Protein AF-A0A654C3A1-F1 (afdb_monomer_lite)

Secondary structure (DSSP, 8-state):
---HHHHHHHHHHHHHHHHHHHHH-TTS--HHHHHHHHHTT-S--HHHHHHHHTSTTHHHHHHHHHHHHHTT-TT-----HHHHHHHHHHH-

Sequence (92 aa):
MFSDAVLEPIRLHVDAKRCLCATAYHARLSADSVRSLQLQGGVFDADNARAFLAKPYAQDALALRRWDDDAKDASRVTPPLAHYLDIAANIA

Foldseek 3Di:
DADCLPVVLVVCLLVLLLLCCAPDDPPLDDPVSQVVQVVSVHHDHPVSSVVLVPDPCSVVNNVVNVCVSVPPDPPDDDDDPVVVVVVVVVRD

Radius of gyration: 14.86 Å; chains: 1; bounding box: 38×29×32 Å

Structure (mmCIF, N/CA/C/O backbone):
data_AF-A0A654C3A1-F1
#
_entry.id   AF-A0A654C3A1-F1
#
loop_
_atom_site.group_PDB
_atom_site.id
_atom_site.type_symbol
_atom_site.label_atom_id
_atom_site.label_alt_id
_atom_site.label_comp_id
_atom_site.label_asym_id
_atom_site.label_entity_id
_atom_site.label_seq_id
_atom_site.pdbx_PDB_ins_code
_atom_site.Cartn_x
_atom_site.Cartn_y
_atom_site.Cartn_z
_atom_site.occupancy
_atom_site.B_iso_or_equiv
_atom_site.auth_seq_id
_atom_site.auth_comp_id
_atom_site.auth_asym_id
_atom_site.auth_atom_id
_atom_site.pdbx_PDB_model_num
ATOM 1 N N . MET A 1 1 ? -19.294 2.296 -0.360 1.00 81.44 1 MET A N 1
ATOM 2 C CA . MET A 1 1 ? -18.137 3.212 -0.247 1.00 81.44 1 MET A CA 1
ATOM 3 C C . MET A 1 1 ? -17.182 2.530 0.705 1.00 81.44 1 MET A C 1
ATOM 5 O O . MET A 1 1 ? -17.594 2.279 1.827 1.00 81.44 1 MET A O 1
ATOM 9 N N . PHE A 1 2 ? -15.963 2.213 0.266 1.00 94.94 2 PHE A N 1
ATOM 10 C CA . PHE A 1 2 ? -15.047 1.386 1.055 1.00 94.94 2 PHE A CA 1
ATOM 11 C C . PHE A 1 2 ? -14.703 1.998 2.416 1.00 94.94 2 PHE A C 1
ATOM 13 O O . PHE A 1 2 ? -14.645 3.219 2.564 1.00 94.94 2 PHE A O 1
ATOM 20 N N . SER A 1 3 ? -14.442 1.127 3.389 1.00 96.44 3 SER A N 1
ATOM 21 C CA . SER A 1 3 ? -13.989 1.519 4.721 1.00 96.44 3 SER A CA 1
ATOM 22 C C . SER A 1 3 ? -12.522 1.955 4.729 1.00 96.44 3 SER A C 1
ATOM 24 O O . SER A 1 3 ? -11.747 1.655 3.814 1.00 96.44 3 SER A O 1
ATOM 26 N N . ASP A 1 4 ? -12.112 2.600 5.820 1.00 96.62 4 ASP A N 1
ATOM 27 C CA . ASP A 1 4 ? -10.722 3.009 6.043 1.00 96.62 4 ASP A CA 1
ATOM 28 C C . ASP A 1 4 ? -9.746 1.828 5.997 1.00 96.62 4 ASP A C 1
ATOM 30 O O . ASP A 1 4 ? -8.612 1.999 5.566 1.00 96.62 4 ASP A O 1
ATOM 34 N N . ALA A 1 5 ? -10.189 0.613 6.335 1.00 95.81 5 ALA A N 1
ATOM 35 C CA . ALA A 1 5 ? -9.363 -0.589 6.224 1.00 95.81 5 ALA A CA 1
ATOM 36 C C . ALA A 1 5 ? -8.897 -0.872 4.780 1.00 95.81 5 ALA A C 1
ATOM 38 O O . ALA A 1 5 ? -7.878 -1.527 4.583 1.00 95.81 5 ALA A O 1
ATOM 39 N N . VAL A 1 6 ? -9.611 -0.359 3.771 1.00 96.31 6 VAL A N 1
ATOM 40 C CA . VAL A 1 6 ? -9.201 -0.405 2.359 1.00 96.31 6 VAL A CA 1
ATOM 41 C C . VAL A 1 6 ? -8.518 0.900 1.949 1.00 96.31 6 VAL A C 1
ATOM 43 O O . VAL A 1 6 ? -7.477 0.877 1.293 1.00 96.31 6 VAL A O 1
ATOM 46 N N . LEU A 1 7 ? -9.090 2.047 2.323 1.00 97.06 7 LEU A N 1
ATOM 47 C CA . LEU A 1 7 ? -8.641 3.353 1.836 1.00 97.06 7 LEU A CA 1
ATOM 48 C C . LEU A 1 7 ? -7.315 3.813 2.462 1.00 97.06 7 LEU A C 1
ATOM 50 O O . LEU A 1 7 ? -6.473 4.383 1.765 1.00 97.06 7 LEU A O 1
ATOM 54 N N . GLU A 1 8 ? -7.088 3.554 3.751 1.00 97.81 8 GLU A N 1
ATOM 55 C CA . GLU A 1 8 ? -5.889 4.012 4.460 1.00 97.81 8 GLU A CA 1
ATOM 56 C C . GLU A 1 8 ? -4.605 3.310 3.996 1.00 97.81 8 GLU A C 1
ATOM 58 O O . GLU A 1 8 ? -3.632 4.018 3.719 1.00 97.81 8 GL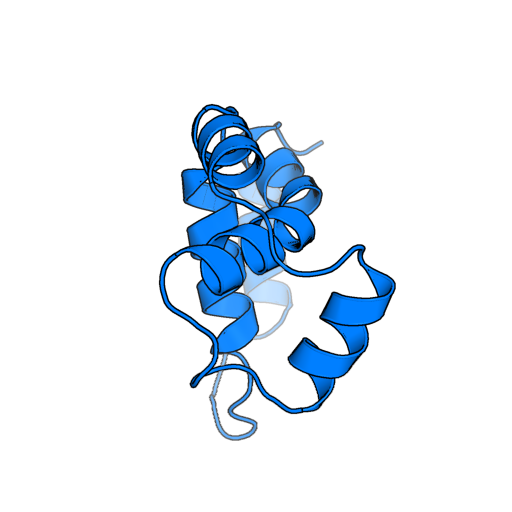U A O 1
ATOM 63 N N . PRO A 1 9 ? -4.557 1.975 3.802 1.00 98.00 9 PRO A N 1
ATOM 64 C CA . PRO A 1 9 ? -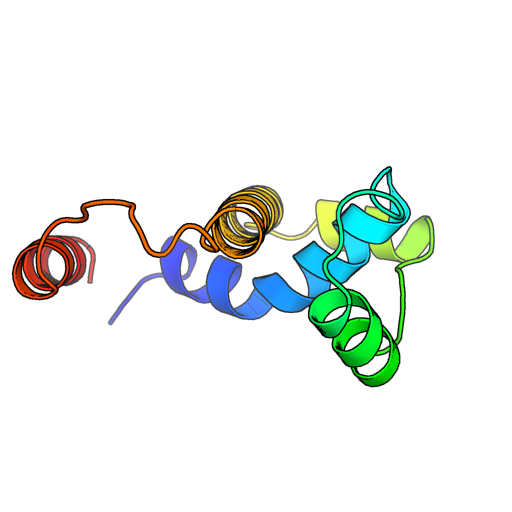3.385 1.325 3.213 1.00 98.00 9 PRO A CA 1
ATOM 65 C C . PRO A 1 9 ? -3.024 1.881 1.833 1.00 98.00 9 PRO A C 1
ATOM 67 O O . PRO A 1 9 ? -1.846 2.108 1.549 1.00 98.00 9 PRO A O 1
ATOM 70 N N . ILE A 1 10 ? -4.031 2.168 0.997 1.00 96.94 10 ILE A N 1
ATOM 71 C CA . ILE A 1 10 ? -3.839 2.797 -0.315 1.00 96.94 10 ILE A CA 1
ATOM 72 C C . ILE A 1 10 ? -3.257 4.200 -0.139 1.00 96.94 10 ILE A C 1
ATOM 74 O O . ILE A 1 10 ? -2.287 4.548 -0.803 1.00 96.94 10 ILE A O 1
ATOM 78 N N . ARG A 1 11 ? -3.785 5.014 0.777 1.00 97.19 11 ARG A N 1
ATOM 79 C CA . ARG A 1 11 ? -3.261 6.362 1.040 1.00 97.19 11 ARG A CA 1
ATOM 80 C C . ARG A 1 11 ? -1.814 6.334 1.549 1.00 97.19 11 ARG A C 1
ATOM 82 O O . ARG A 1 11 ? -1.021 7.207 1.202 1.00 97.19 11 ARG A O 1
ATOM 89 N N . LEU A 1 12 ? -1.467 5.337 2.361 1.00 97.19 12 LEU A N 1
ATOM 90 C CA . LEU A 1 12 ? -0.180 5.220 3.052 1.00 97.19 12 LEU A CA 1
ATOM 91 C C . LEU A 1 12 ? 0.914 4.495 2.248 1.00 97.19 12 LEU A C 1
ATOM 93 O O . LEU A 1 12 ? 2.071 4.519 2.667 1.00 97.19 12 LEU A O 1
ATOM 97 N N . HIS A 1 13 ? 0.607 3.869 1.106 1.00 95.00 13 HIS A N 1
ATOM 98 C CA . HIS A 1 13 ? 1.556 2.988 0.402 1.00 95.00 13 HIS A CA 1
ATOM 99 C C . HIS A 1 13 ? 2.869 3.676 -0.043 1.00 95.00 13 HIS A C 1
ATOM 101 O O . HIS A 1 13 ? 3.913 3.023 -0.141 1.00 95.00 13 HIS A O 1
ATOM 107 N N . VAL A 1 14 ? 2.854 4.994 -0.288 1.00 92.06 14 VAL A N 1
ATOM 108 C CA . VAL A 1 14 ? 4.069 5.766 -0.609 1.00 92.06 14 VAL A CA 1
ATOM 109 C C . VAL A 1 14 ? 4.961 5.922 0.622 1.00 92.06 14 VAL A C 1
ATOM 111 O O . VAL A 1 14 ? 6.160 5.659 0.547 1.00 92.06 14 VAL A O 1
ATOM 114 N N . ASP A 1 15 ? 4.392 6.284 1.770 1.00 94.69 15 ASP A N 1
ATOM 115 C CA . ASP A 1 15 ? 5.146 6.372 3.024 1.00 94.69 15 ASP A CA 1
ATOM 116 C C . ASP A 1 15 ? 5.615 4.987 3.490 1.00 94.69 15 ASP A C 1
ATOM 118 O O . ASP A 1 15 ? 6.731 4.852 3.988 1.00 94.69 15 ASP A O 1
ATOM 122 N N . ALA A 1 16 ? 4.839 3.932 3.218 1.00 94.12 16 ALA A N 1
ATOM 123 C CA . ALA A 1 16 ? 5.264 2.551 3.432 1.00 94.12 16 ALA A CA 1
ATOM 124 C C . ALA A 1 16 ? 6.534 2.215 2.631 1.00 94.12 16 ALA A C 1
ATOM 126 O O . ALA A 1 16 ? 7.456 1.606 3.177 1.00 94.12 16 ALA A O 1
ATOM 127 N N . LYS A 1 17 ? 6.638 2.669 1.369 1.00 90.75 17 LYS A N 1
ATOM 128 C CA . LYS A 1 17 ? 7.876 2.544 0.577 1.00 90.75 17 LYS A CA 1
ATOM 129 C C . LYS A 1 17 ? 9.044 3.221 1.287 1.00 90.75 17 LYS A C 1
ATOM 131 O O . LYS A 1 17 ? 10.089 2.602 1.476 1.00 90.75 17 LYS A O 1
ATOM 136 N N . ARG A 1 18 ? 8.866 4.480 1.694 1.00 90.38 18 ARG A N 1
ATOM 137 C CA . ARG A 1 18 ? 9.910 5.287 2.351 1.00 90.38 18 ARG A CA 1
ATOM 138 C C . ARG A 1 18 ? 10.363 4.662 3.672 1.00 90.38 18 ARG A C 1
ATOM 140 O O . ARG A 1 18 ? 11.562 4.633 3.944 1.00 90.38 18 ARG A O 1
ATOM 147 N N . CYS A 1 19 ? 9.427 4.102 4.439 1.00 90.69 19 CYS A N 1
ATOM 148 C CA . CYS A 1 19 ? 9.687 3.384 5.683 1.00 90.69 19 CYS A CA 1
ATOM 149 C C . CYS A 1 19 ? 10.439 2.062 5.461 1.00 90.69 19 CYS A C 1
ATOM 151 O O . CYS A 1 19 ? 11.390 1.779 6.186 1.00 90.69 19 CYS A O 1
ATOM 153 N N . LEU A 1 20 ? 10.052 1.248 4.470 1.00 88.00 20 LEU A N 1
ATOM 154 C CA . LEU A 1 20 ? 10.746 -0.014 4.164 1.00 88.00 20 LEU A CA 1
ATOM 155 C C . LEU A 1 20 ? 12.191 0.230 3.717 1.00 88.00 20 LEU A C 1
ATOM 157 O O . LEU A 1 20 ? 13.099 -0.477 4.150 1.00 88.00 20 LEU A O 1
ATOM 161 N N . CYS A 1 21 ? 12.420 1.269 2.909 1.00 83.00 21 CYS A N 1
ATOM 162 C CA . CYS A 1 21 ? 13.767 1.648 2.480 1.00 83.00 21 CYS A CA 1
ATOM 163 C C . CYS A 1 21 ? 14.672 2.032 3.663 1.00 83.00 21 CYS A C 1
ATOM 165 O O . CYS A 1 21 ? 15.876 1.788 3.597 1.00 83.00 21 CYS A O 1
ATOM 167 N N . ALA A 1 22 ? 14.094 2.593 4.732 1.00 77.19 22 ALA A N 1
ATOM 168 C CA . ALA A 1 22 ? 14.811 3.046 5.923 1.00 77.19 22 ALA A CA 1
ATOM 169 C C . ALA A 1 22 ? 15.277 1.901 6.826 1.00 77.19 22 ALA A C 1
ATOM 171 O O . ALA A 1 22 ? 16.339 1.991 7.434 1.00 77.19 22 ALA A O 1
ATOM 172 N N . THR A 1 23 ? 14.480 0.834 6.940 1.00 68.25 23 THR A N 1
ATOM 173 C CA . THR A 1 23 ? 14.705 -0.218 7.941 1.00 68.25 23 THR A CA 1
ATOM 174 C C . THR A 1 23 ? 15.542 -1.384 7.434 1.00 68.25 23 THR A C 1
ATOM 176 O O . THR A 1 23 ? 16.304 -1.931 8.222 1.00 68.25 23 THR A O 1
ATOM 179 N N . ALA A 1 24 ? 15.444 -1.756 6.154 1.00 62.88 24 ALA A N 1
ATOM 180 C CA . ALA A 1 24 ? 16.352 -2.704 5.497 1.00 62.88 24 ALA A CA 1
ATOM 181 C C . ALA A 1 24 ? 15.946 -2.912 4.032 1.00 62.88 24 ALA A C 1
ATOM 183 O O . ALA A 1 24 ? 15.398 -3.961 3.726 1.00 62.88 24 ALA A O 1
ATOM 184 N N . TYR A 1 25 ? 16.158 -1.969 3.101 1.00 55.16 25 TYR A N 1
ATOM 185 C CA . TYR A 1 25 ? 15.762 -2.249 1.705 1.00 55.16 25 TYR A CA 1
ATOM 186 C C . TYR A 1 25 ? 16.460 -1.430 0.612 1.00 55.16 25 TYR A C 1
ATOM 188 O O . TYR A 1 25 ? 15.876 -1.189 -0.439 1.00 55.16 25 TYR A O 1
ATOM 196 N N . HIS A 1 26 ? 17.726 -1.043 0.782 1.00 50.88 26 HIS A N 1
ATOM 197 C CA . HIS A 1 26 ? 18.446 -0.416 -0.338 1.00 50.88 26 HIS A CA 1
ATOM 198 C C . HIS A 1 26 ? 18.730 -1.399 -1.497 1.00 50.88 26 HIS A C 1
ATOM 200 O O . HIS A 1 26 ? 18.865 -0.969 -2.638 1.00 50.88 26 HIS A O 1
ATOM 206 N N . ALA A 1 27 ? 18.771 -2.714 -1.233 1.00 51.41 27 ALA A N 1
ATOM 207 C CA . ALA A 1 27 ? 19.204 -3.735 -2.198 1.00 51.41 27 ALA A CA 1
ATOM 208 C C . ALA A 1 27 ? 18.083 -4.405 -3.029 1.00 51.41 27 ALA A C 1
ATOM 210 O O . ALA A 1 27 ? 18.392 -5.178 -3.930 1.00 51.41 27 ALA A O 1
ATOM 211 N N . ARG A 1 28 ? 16.793 -4.145 -2.753 1.00 56.44 28 ARG A N 1
ATOM 212 C CA . ARG A 1 28 ? 15.649 -4.781 -3.456 1.00 56.44 28 ARG A CA 1
ATOM 213 C C . ARG A 1 28 ? 14.805 -3.817 -4.299 1.00 56.44 28 ARG A C 1
ATOM 215 O O . ARG A 1 28 ? 13.804 -4.230 -4.883 1.00 56.44 28 ARG A O 1
ATOM 222 N N . LEU A 1 29 ? 15.184 -2.543 -4.379 1.00 60.72 29 LEU A N 1
ATOM 223 C CA . LEU A 1 29 ? 14.475 -1.569 -5.208 1.00 60.72 29 LEU A CA 1
ATOM 224 C C . LEU A 1 29 ? 14.884 -1.721 -6.676 1.00 60.72 29 LEU A C 1
ATOM 226 O O . LEU A 1 29 ? 16.069 -1.756 -6.998 1.00 60.72 29 LEU A O 1
ATOM 230 N N . SER A 1 30 ? 13.901 -1.750 -7.578 1.00 63.44 30 SER A N 1
ATOM 231 C CA . SER A 1 30 ? 14.159 -1.527 -9.003 1.00 63.44 30 SER A CA 1
ATOM 232 C C . SER A 1 30 ? 14.603 -0.078 -9.237 1.00 63.44 30 SER A C 1
ATOM 234 O O . SER A 1 30 ? 14.305 0.810 -8.432 1.00 63.44 30 SER A O 1
ATOM 236 N N . ALA A 1 31 ? 15.277 0.185 -10.360 1.00 63.88 31 ALA A N 1
ATOM 237 C CA . ALA A 1 31 ? 15.758 1.526 -10.711 1.00 63.88 31 ALA A CA 1
ATOM 238 C C . ALA A 1 31 ? 14.639 2.594 -10.677 1.00 63.88 31 ALA A C 1
ATOM 240 O O . ALA A 1 31 ? 14.838 3.693 -10.153 1.00 63.88 31 ALA A O 1
ATOM 241 N N . ASP A 1 32 ? 13.430 2.243 -11.123 1.00 63.97 32 ASP A N 1
ATOM 242 C CA . ASP A 1 32 ? 12.261 3.136 -11.098 1.00 63.97 32 ASP A CA 1
ATOM 243 C C . ASP A 1 32 ? 11.784 3.472 -9.677 1.00 63.97 32 ASP A C 1
ATOM 245 O O . ASP A 1 32 ? 11.371 4.603 -9.384 1.00 63.97 32 ASP A O 1
ATOM 249 N N . SER A 1 33 ? 11.892 2.518 -8.749 1.00 64.00 33 SER A N 1
ATOM 250 C CA . SER A 1 33 ? 11.541 2.740 -7.346 1.00 64.00 33 SER A CA 1
ATOM 251 C C . SER A 1 33 ? 12.523 3.698 -6.667 1.00 64.00 33 SER A C 1
ATOM 253 O O . SER A 1 33 ? 12.093 4.515 -5.856 1.00 64.00 33 SER A O 1
ATOM 255 N N . VAL A 1 34 ? 13.809 3.669 -7.041 1.00 68.50 34 VAL A N 1
ATOM 256 C CA . VAL A 1 34 ? 14.830 4.612 -6.5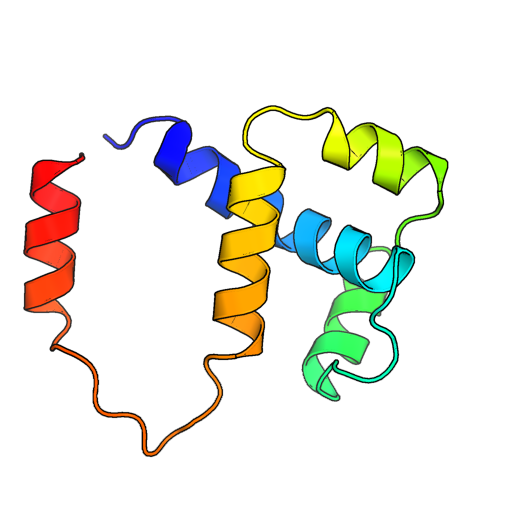43 1.00 68.50 34 VAL A CA 1
ATOM 257 C C . VAL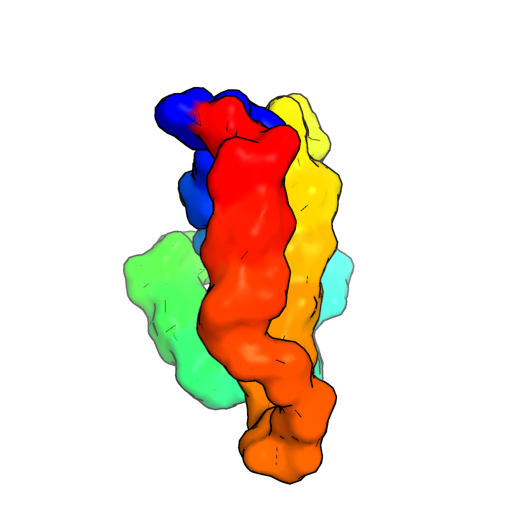 A 1 34 ? 14.579 6.028 -7.065 1.00 68.50 34 VAL A C 1
ATOM 259 O O . VAL A 1 34 ? 14.591 6.987 -6.292 1.00 68.50 34 VAL A O 1
ATOM 262 N N . ARG A 1 35 ? 14.292 6.175 -8.364 1.00 68.94 35 ARG A N 1
ATOM 263 C CA . ARG A 1 35 ? 14.027 7.488 -8.971 1.00 68.94 35 ARG A CA 1
ATOM 264 C C . ARG A 1 35 ? 12.770 8.143 -8.394 1.00 68.94 35 ARG A C 1
ATOM 266 O O . ARG A 1 35 ? 12.787 9.322 -8.051 1.00 68.94 35 ARG A O 1
ATOM 273 N N . SER A 1 36 ? 11.688 7.380 -8.244 1.00 70.75 36 SER A N 1
ATOM 274 C CA . SER A 1 36 ? 10.450 7.886 -7.635 1.00 70.75 36 SER A CA 1
ATOM 275 C C . SER A 1 36 ? 10.616 8.219 -6.149 1.00 70.75 36 SER A C 1
ATOM 277 O O . SER A 1 36 ? 10.011 9.174 -5.675 1.00 70.75 36 SER A O 1
ATOM 279 N N . LEU A 1 37 ? 11.456 7.486 -5.413 1.00 71.31 37 LEU A N 1
ATOM 280 C CA . LEU A 1 37 ? 11.731 7.743 -3.998 1.00 71.31 37 LEU A CA 1
ATOM 281 C C . LEU A 1 37 ? 12.377 9.117 -3.763 1.00 71.31 37 LEU A C 1
ATOM 283 O O . LEU A 1 37 ? 11.992 9.814 -2.827 1.00 71.31 37 LEU A O 1
ATOM 287 N N . GLN A 1 38 ? 13.304 9.541 -4.627 1.00 73.94 38 GLN A N 1
ATOM 288 C CA . GLN A 1 38 ? 13.913 10.875 -4.532 1.00 73.94 38 GLN A CA 1
ATOM 289 C C . GLN A 1 38 ? 12.879 11.995 -4.709 1.00 73.94 38 GLN A C 1
ATOM 291 O O . GLN A 1 38 ? 12.886 12.966 -3.958 1.00 73.94 38 GLN A O 1
ATOM 296 N N . LEU A 1 39 ? 11.940 11.829 -5.644 1.00 78.31 39 LEU A N 1
ATOM 297 C CA . LEU A 1 39 ? 10.861 12.796 -5.882 1.00 78.31 39 LEU A CA 1
ATOM 298 C C . LEU A 1 39 ? 9.813 12.819 -4.760 1.00 78.31 39 LEU A C 1
ATOM 300 O O . LEU A 1 39 ? 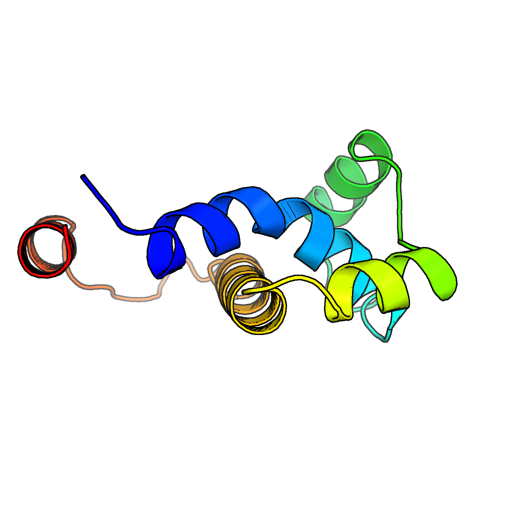9.082 13.792 -4.615 1.00 78.31 39 LEU A O 1
ATOM 304 N N . GLN A 1 40 ? 9.742 11.757 -3.962 1.00 75.12 40 GLN A N 1
ATOM 305 C CA . GLN A 1 40 ? 8.762 11.578 -2.889 1.00 75.12 40 GLN A CA 1
ATOM 306 C C . GLN A 1 40 ? 9.317 11.941 -1.503 1.00 75.12 40 GLN A C 1
ATOM 308 O O . GLN A 1 40 ? 8.757 11.540 -0.486 1.00 75.12 40 GLN A O 1
ATOM 313 N N . GLY A 1 41 ? 10.417 12.697 -1.446 1.00 78.69 41 GLY A N 1
ATOM 314 C CA . GLY A 1 41 ? 11.008 13.159 -0.188 1.00 78.69 41 GLY A CA 1
ATOM 315 C C . GLY A 1 41 ? 11.981 12.170 0.457 1.00 78.69 41 GLY A C 1
ATOM 316 O O . GLY A 1 41 ? 12.256 12.286 1.649 1.00 78.69 41 GLY A O 1
ATOM 317 N N . GLY A 1 42 ? 12.491 11.195 -0.301 1.00 80.94 42 GLY A N 1
ATOM 318 C CA . GLY A 1 42 ? 13.568 10.306 0.133 1.00 80.94 42 GLY A CA 1
ATOM 319 C C . GLY A 1 42 ? 13.166 9.263 1.178 1.00 80.94 42 GLY A C 1
ATOM 320 O O . GLY A 1 42 ? 11.994 9.089 1.517 1.00 80.94 42 GLY A O 1
ATOM 321 N N . VAL A 1 43 ? 14.170 8.533 1.661 1.00 85.25 43 VAL A N 1
ATOM 322 C CA . VAL A 1 43 ? 14.040 7.510 2.709 1.00 85.25 43 VAL A CA 1
ATOM 323 C C . VAL A 1 43 ? 13.671 8.172 4.039 1.00 85.25 43 VAL A C 1
ATOM 325 O O . VAL A 1 43 ? 14.149 9.266 4.330 1.00 85.25 43 VAL A O 1
ATOM 328 N N . PHE A 1 44 ? 12.830 7.524 4.849 1.00 87.69 44 PHE A N 1
ATOM 329 C CA . PHE A 1 44 ? 12.579 8.004 6.209 1.00 87.69 44 PHE A CA 1
ATOM 330 C C . PHE A 1 44 ? 13.828 7.902 7.089 1.00 87.69 44 PHE A C 1
ATOM 332 O O . PHE A 1 44 ? 14.587 6.943 7.004 1.00 87.69 44 PHE A O 1
ATOM 339 N N . ASP A 1 45 ? 14.010 8.870 7.982 1.00 85.44 45 ASP A N 1
ATOM 340 C CA . ASP A 1 45 ? 14.881 8.686 9.140 1.00 85.44 45 ASP A CA 1
ATOM 341 C C . ASP A 1 45 ? 14.194 7.812 10.210 1.00 85.44 45 ASP A C 1
ATOM 343 O O . ASP A 1 45 ? 13.040 7.387 10.073 1.00 85.44 45 ASP A O 1
ATOM 347 N N . ALA A 1 46 ? 14.916 7.520 11.293 1.00 83.94 46 ALA A N 1
ATOM 348 C CA . ALA A 1 46 ? 14.426 6.660 12.366 1.00 83.94 46 ALA A CA 1
ATOM 349 C C . ALA A 1 46 ? 13.158 7.198 13.055 1.00 83.94 46 ALA A C 1
ATOM 351 O O . ALA A 1 46 ? 12.306 6.406 13.466 1.00 83.94 46 ALA A O 1
ATOM 352 N N . ASP A 1 47 ? 13.016 8.518 13.188 1.00 89.50 47 ASP A N 1
ATOM 353 C CA . ASP A 1 47 ? 11.871 9.130 13.866 1.00 89.50 47 ASP A CA 1
ATOM 354 C C . ASP A 1 47 ? 10.632 9.139 12.967 1.00 89.50 47 ASP A C 1
ATOM 356 O O . ASP A 1 47 ? 9.548 8.765 13.419 1.00 89.50 47 ASP A O 1
ATOM 360 N N . ASN A 1 48 ? 10.790 9.444 11.677 1.00 91.88 48 ASN A N 1
ATOM 361 C CA . ASN A 1 48 ? 9.723 9.346 10.684 1.00 91.88 48 ASN A CA 1
ATOM 362 C C . ASN A 1 48 ? 9.257 7.899 10.486 1.00 91.88 48 ASN A C 1
ATOM 364 O O . ASN A 1 48 ? 8.054 7.647 10.415 1.00 91.88 48 ASN A O 1
ATOM 368 N N . ALA A 1 49 ? 10.177 6.929 10.466 1.00 90.50 49 ALA A N 1
ATOM 369 C CA . ALA A 1 49 ? 9.822 5.512 10.415 1.00 90.50 49 ALA A CA 1
ATOM 370 C C . ALA A 1 49 ? 9.024 5.087 11.659 1.00 90.50 49 ALA A C 1
ATOM 372 O O . ALA A 1 49 ? 7.987 4.438 11.535 1.00 90.50 49 ALA A O 1
ATOM 373 N N . ARG A 1 50 ? 9.447 5.505 12.861 1.00 91.56 50 ARG A N 1
ATOM 374 C CA . ARG A 1 50 ? 8.717 5.223 14.109 1.00 91.56 50 ARG A CA 1
ATOM 375 C C . ARG A 1 50 ? 7.328 5.863 14.111 1.00 91.56 50 ARG A C 1
ATOM 377 O O . ARG A 1 50 ? 6.356 5.203 14.468 1.00 91.56 50 ARG A O 1
ATOM 384 N N . ALA A 1 51 ? 7.227 7.119 13.676 1.00 95.12 51 ALA A N 1
ATOM 385 C CA . ALA A 1 51 ? 5.962 7.839 13.575 1.00 95.12 51 ALA A CA 1
ATOM 386 C C . ALA A 1 51 ? 5.012 7.192 12.557 1.00 95.12 51 ALA A C 1
ATOM 388 O O . ALA A 1 51 ? 3.810 7.109 12.802 1.00 95.12 51 ALA A O 1
ATOM 389 N N . PHE A 1 52 ? 5.538 6.698 11.433 1.00 95.44 52 PHE A N 1
ATOM 390 C CA . PHE A 1 52 ? 4.757 5.958 10.448 1.00 95.44 52 PHE A CA 1
ATOM 391 C C . PHE A 1 52 ? 4.239 4.634 11.011 1.00 95.44 52 PHE A C 1
ATOM 393 O O . PHE A 1 52 ? 3.049 4.359 10.902 1.00 95.44 52 PHE A O 1
ATOM 400 N N . LEU A 1 53 ? 5.101 3.843 11.656 1.00 94.81 53 LEU A N 1
ATOM 401 C CA . LEU A 1 53 ? 4.734 2.543 12.228 1.00 94.81 53 LEU A CA 1
ATOM 402 C C . LEU A 1 53 ? 3.672 2.644 13.334 1.00 94.81 53 LEU A C 1
ATOM 404 O O . LEU A 1 53 ? 2.972 1.668 13.586 1.00 94.81 53 LEU A O 1
ATOM 408 N N . ALA A 1 54 ? 3.540 3.811 13.969 1.00 96.94 54 ALA A N 1
ATOM 409 C CA . ALA A 1 54 ? 2.506 4.092 14.960 1.00 96.94 54 ALA A CA 1
ATOM 410 C C . ALA A 1 54 ? 1.138 4.466 14.352 1.00 96.94 54 ALA A C 1
ATOM 412 O O . ALA A 1 54 ? 0.159 4.575 15.091 1.00 96.94 54 ALA A O 1
ATOM 413 N N . LYS A 1 55 ? 1.039 4.690 13.033 1.00 96.94 55 LYS A N 1
ATOM 414 C CA . LYS A 1 55 ? -0.238 5.021 12.383 1.00 96.94 55 LYS A CA 1
ATOM 415 C C . LYS A 1 55 ? -1.161 3.794 12.339 1.00 96.94 55 LYS A C 1
ATOM 417 O O . LYS A 1 55 ? -0.686 2.679 12.102 1.00 96.94 55 LYS A O 1
ATOM 422 N N . PRO A 1 56 ? -2.487 3.987 12.463 1.00 97.75 56 PRO A N 1
ATOM 423 C CA . PRO A 1 56 ? -3.454 2.967 12.070 1.00 97.75 56 PRO A CA 1
ATOM 424 C C . PRO A 1 56 ? -3.171 2.477 10.645 1.00 97.75 56 PRO A C 1
ATOM 426 O O . PRO A 1 56 ? -2.773 3.267 9.788 1.00 97.75 56 PRO A O 1
ATOM 429 N N . TYR A 1 57 ? -3.356 1.178 10.406 1.00 98.06 57 TYR A N 1
ATOM 430 C CA . TYR A 1 57 ? -3.170 0.533 9.097 1.00 98.06 57 TYR A CA 1
ATOM 431 C C . TYR A 1 57 ? -1.744 0.591 8.515 1.00 98.06 57 TYR A C 1
ATOM 433 O O . TYR A 1 57 ? -1.527 0.192 7.372 1.00 98.06 57 TYR A O 1
ATOM 441 N N . ALA A 1 58 ? -0.737 1.023 9.288 1.00 96.94 58 ALA A N 1
ATOM 442 C CA . ALA A 1 58 ? 0.653 1.048 8.826 1.00 96.94 58 ALA A CA 1
ATOM 443 C C . ALA A 1 58 ? 1.153 -0.346 8.418 1.00 96.94 58 ALA A C 1
ATOM 445 O O . ALA A 1 58 ? 1.857 -0.482 7.420 1.00 96.94 58 ALA A O 1
ATOM 446 N N . GLN A 1 59 ? 0.765 -1.390 9.156 1.00 97.50 59 GLN A N 1
ATOM 447 C CA . GLN A 1 59 ? 1.143 -2.768 8.830 1.00 97.50 59 GLN A CA 1
ATOM 448 C C . GLN A 1 59 ? 0.520 -3.241 7.512 1.00 97.50 59 GLN A C 1
ATOM 450 O O . GLN A 1 59 ? 1.218 -3.829 6.686 1.00 97.50 59 GLN A O 1
ATOM 455 N N . ASP A 1 60 ? -0.747 -2.909 7.272 1.00 98.00 60 ASP A N 1
ATOM 456 C CA . ASP A 1 60 ? -1.437 -3.234 6.022 1.00 98.00 60 ASP A CA 1
ATOM 457 C C . ASP A 1 60 ? -0.828 -2.469 4.841 1.00 98.00 60 ASP A C 1
ATOM 459 O O . ASP A 1 60 ? -0.604 -3.038 3.774 1.00 98.00 60 ASP A O 1
ATOM 463 N N . ALA A 1 61 ? -0.450 -1.202 5.043 1.00 97.94 61 ALA A N 1
ATOM 464 C CA . ALA A 1 61 ? 0.267 -0.413 4.045 1.00 97.94 61 ALA A CA 1
ATOM 465 C C . ALA A 1 61 ? 1.647 -1.012 3.705 1.00 97.94 61 ALA A C 1
ATOM 467 O O . ALA A 1 61 ? 2.040 -1.037 2.537 1.00 97.94 61 ALA A O 1
ATOM 468 N N . LEU A 1 62 ? 2.383 -1.530 4.701 1.00 95.56 62 LEU A N 1
ATOM 469 C CA . LEU A 1 62 ? 3.651 -2.240 4.478 1.00 95.56 62 LEU A CA 1
ATOM 470 C C . LEU A 1 62 ? 3.442 -3.549 3.706 1.00 95.56 62 LEU A C 1
ATOM 472 O O . LEU A 1 62 ? 4.250 -3.869 2.833 1.00 95.56 62 LEU A O 1
ATOM 476 N N . ALA A 1 63 ? 2.384 -4.304 4.011 1.00 96.31 63 ALA A N 1
ATOM 477 C CA . ALA A 1 63 ? 2.039 -5.524 3.283 1.00 96.31 63 ALA A CA 1
ATOM 478 C C . ALA A 1 63 ? 1.681 -5.216 1.822 1.00 96.31 63 ALA A C 1
ATOM 480 O O . ALA A 1 63 ? 2.289 -5.786 0.915 1.00 96.31 63 ALA A O 1
ATOM 481 N N . LEU A 1 64 ? 0.793 -4.241 1.599 1.00 96.81 64 LEU A N 1
ATOM 482 C CA . LEU A 1 64 ? 0.414 -3.769 0.268 1.00 96.81 64 LEU A CA 1
ATOM 483 C C . LEU A 1 64 ? 1.634 -3.320 -0.537 1.00 96.81 64 LEU A C 1
ATOM 485 O O . LEU A 1 64 ? 1.776 -3.675 -1.705 1.00 96.81 64 LEU A O 1
ATOM 489 N N . ARG A 1 65 ? 2.559 -2.593 0.099 1.00 94.81 65 ARG A N 1
ATOM 490 C CA . ARG A 1 65 ? 3.781 -2.144 -0.565 1.00 94.81 65 ARG A CA 1
ATOM 491 C C . ARG A 1 65 ? 4.691 -3.297 -0.988 1.00 94.81 65 ARG A C 1
ATOM 493 O O . ARG A 1 65 ? 5.290 -3.228 -2.057 1.00 94.81 65 ARG A O 1
ATOM 500 N N . ARG A 1 66 ? 4.802 -4.352 -0.178 1.00 92.25 66 ARG A N 1
ATOM 501 C CA . ARG A 1 66 ? 5.574 -5.549 -0.550 1.00 92.25 66 ARG A CA 1
ATOM 502 C C . ARG A 1 66 ? 4.958 -6.244 -1.761 1.00 92.25 66 ARG A C 1
ATOM 504 O O . ARG A 1 66 ? 5.697 -6.625 -2.661 1.00 92.25 66 ARG A O 1
ATOM 511 N N . TRP A 1 67 ? 3.629 -6.347 -1.817 1.00 94.25 67 TRP A N 1
ATOM 512 C CA . TRP A 1 67 ? 2.940 -6.895 -2.988 1.00 94.25 67 TRP A CA 1
ATOM 513 C C . TRP A 1 67 ? 3.178 -6.052 -4.246 1.00 94.25 67 TRP A C 1
ATOM 515 O O . TRP A 1 67 ? 3.463 -6.628 -5.290 1.00 94.25 67 TRP A O 1
ATOM 525 N N . ASP A 1 68 ? 3.135 -4.719 -4.141 1.00 91.62 68 ASP A N 1
ATOM 526 C CA . ASP A 1 68 ? 3.478 -3.795 -5.239 1.00 91.62 68 ASP A CA 1
ATOM 527 C C . ASP A 1 68 ? 4.918 -4.017 -5.741 1.00 91.62 68 ASP A C 1
ATOM 529 O O . ASP A 1 68 ? 5.166 -4.139 -6.940 1.00 91.62 68 ASP A O 1
ATOM 533 N N . ASP A 1 69 ? 5.885 -4.157 -4.829 1.00 87.19 69 ASP A N 1
ATOM 534 C CA . ASP A 1 69 ? 7.278 -4.410 -5.209 1.00 87.19 69 ASP A CA 1
ATOM 535 C C . ASP A 1 69 ? 7.498 -5.781 -5.874 1.00 87.19 69 ASP A C 1
ATOM 537 O O . ASP A 1 69 ? 8.374 -5.887 -6.741 1.00 87.19 69 ASP A O 1
ATOM 541 N N . ASP A 1 70 ? 6.709 -6.793 -5.504 1.00 89.00 70 ASP A N 1
ATOM 542 C CA . ASP A 1 70 ? 6.784 -8.156 -6.040 1.00 89.00 70 ASP A CA 1
ATOM 543 C C . ASP A 1 70 ? 5.957 -8.349 -7.335 1.00 89.00 70 ASP A C 1
ATOM 545 O O . ASP A 1 70 ? 6.176 -9.315 -8.072 1.00 89.00 70 ASP A O 1
ATOM 549 N N . ALA A 1 71 ? 5.037 -7.434 -7.665 1.00 89.62 71 ALA A N 1
ATOM 550 C CA . ALA A 1 71 ? 4.142 -7.502 -8.829 1.00 89.62 71 ALA A CA 1
ATOM 551 C C . ALA A 1 71 ? 4.827 -7.118 -10.161 1.00 89.62 71 ALA A C 1
ATOM 553 O O . ALA A 1 71 ? 4.331 -6.291 -10.923 1.00 89.62 71 ALA A O 1
ATOM 554 N N . LYS A 1 72 ? 5.989 -7.719 -10.452 1.00 87.56 72 LYS A N 1
ATOM 555 C CA . LYS A 1 72 ? 6.831 -7.405 -11.630 1.00 87.56 72 LYS A CA 1
ATOM 556 C C . LYS A 1 72 ? 7.020 -8.580 -12.596 1.00 87.56 72 LYS A C 1
ATOM 558 O O . LYS A 1 72 ? 7.740 -8.457 -13.582 1.00 87.56 72 LYS A O 1
ATOM 563 N N . ASP A 1 73 ? 6.390 -9.717 -12.319 1.00 91.44 73 ASP A N 1
ATOM 564 C CA . ASP A 1 73 ? 6.455 -10.913 -13.160 1.00 91.44 73 ASP A CA 1
ATOM 565 C C . ASP A 1 73 ? 5.367 -10.881 -14.242 1.00 91.44 73 ASP A C 1
ATOM 567 O O . ASP A 1 73 ? 4.199 -11.163 -13.976 1.00 91.44 73 ASP A O 1
ATOM 571 N N . ALA A 1 74 ? 5.766 -10.564 -15.476 1.00 90.94 74 ALA A N 1
ATOM 572 C CA . ALA A 1 74 ? 4.866 -10.515 -16.629 1.00 90.94 74 ALA A CA 1
ATOM 573 C C . ALA A 1 74 ? 4.308 -11.892 -17.042 1.00 90.94 74 ALA A C 1
ATOM 575 O O . ALA A 1 74 ? 3.341 -11.952 -17.796 1.00 90.94 74 ALA A O 1
ATOM 576 N N . SER A 1 75 ? 4.907 -12.993 -16.572 1.00 94.44 75 SER A N 1
ATOM 577 C CA . SER A 1 75 ? 4.446 -14.359 -16.853 1.00 94.44 75 SER A CA 1
ATOM 578 C C . SER A 1 75 ? 3.447 -14.884 -15.820 1.00 94.44 75 SER A C 1
ATOM 580 O O . SER A 1 75 ? 2.857 -15.951 -16.009 1.00 94.44 75 SER A O 1
ATOM 582 N N . ARG A 1 76 ? 3.231 -14.143 -14.726 1.00 94.06 76 ARG A N 1
ATOM 583 C CA . ARG A 1 76 ? 2.343 -14.562 -13.647 1.00 94.06 76 ARG A CA 1
ATOM 584 C C . ARG A 1 76 ? 0.891 -14.566 -14.118 1.00 94.06 76 ARG A C 1
ATOM 586 O O . ARG A 1 76 ? 0.331 -13.534 -14.473 1.00 94.06 76 ARG A O 1
ATOM 593 N N . VAL A 1 77 ? 0.261 -15.735 -14.046 1.00 95.25 77 VAL A N 1
ATOM 594 C CA . VAL A 1 77 ? -1.172 -15.890 -14.313 1.00 95.25 77 VAL A CA 1
ATOM 595 C C . VAL A 1 77 ? -1.969 -15.383 -13.109 1.00 95.25 77 VAL A C 1
ATOM 597 O O . VAL A 1 77 ? -1.770 -15.852 -11.988 1.00 95.25 77 VAL A O 1
ATOM 600 N N . THR A 1 78 ? -2.885 -14.444 -13.342 1.00 95.19 78 THR A N 1
ATOM 601 C CA . THR A 1 78 ? -3.817 -13.914 -12.337 1.00 95.19 78 THR A CA 1
ATOM 602 C C . THR A 1 78 ? -5.268 -14.093 -12.797 1.00 95.19 78 THR A C 1
ATOM 604 O O . THR A 1 78 ? -5.532 -14.160 -14.001 1.00 95.19 78 THR A O 1
ATOM 607 N N . PRO A 1 79 ? -6.234 -14.186 -11.864 1.00 97.25 79 PRO A N 1
ATOM 608 C CA . PRO A 1 79 ? -7.649 -14.048 -12.188 1.00 97.25 79 PRO A CA 1
ATOM 609 C C . PRO A 1 79 ? -7.955 -12.790 -13.027 1.00 97.25 79 PRO A C 1
ATOM 611 O O . PRO A 1 79 ? -7.246 -11.786 -12.923 1.00 97.25 79 PRO A O 1
ATOM 614 N N . PRO A 1 80 ? -9.026 -12.802 -13.842 1.00 97.06 80 PRO A N 1
ATOM 615 C CA . PRO A 1 80 ? -9.439 -11.624 -14.599 1.00 97.06 80 PRO A CA 1
ATOM 616 C C . PRO A 1 80 ? -9.973 -10.530 -13.666 1.00 97.06 80 PRO A C 1
ATOM 618 O O . PRO A 1 80 ? -10.414 -10.809 -12.554 1.00 97.06 80 PRO A O 1
ATOM 621 N N . LEU A 1 81 ? -10.035 -9.288 -14.153 1.00 96.44 81 LEU A N 1
ATOM 622 C CA . LEU A 1 81 ? -10.541 -8.143 -13.383 1.00 96.44 81 LEU A CA 1
ATOM 623 C C . LEU A 1 81 ? -11.913 -8.403 -12.730 1.00 96.44 81 LEU A C 1
ATOM 625 O O . LEU A 1 81 ? -12.116 -8.017 -11.584 1.00 96.44 81 LEU A O 1
ATOM 629 N N . ALA A 1 82 ? -12.824 -9.093 -13.425 1.00 97.88 82 ALA A N 1
ATOM 630 C CA . ALA A 1 82 ? -14.158 -9.423 -12.914 1.00 97.88 82 ALA A CA 1
ATOM 631 C C . ALA A 1 82 ? -14.119 -10.156 -11.560 1.00 97.88 82 ALA A C 1
ATOM 633 O O . ALA A 1 82 ? -14.877 -9.813 -10.662 1.00 97.88 82 ALA A O 1
ATOM 634 N N . HIS A 1 83 ? -13.165 -11.075 -11.375 1.00 97.50 83 HIS A N 1
ATOM 635 C CA . HIS A 1 83 ? -12.982 -11.786 -10.109 1.00 97.50 83 HIS A CA 1
ATOM 636 C C . HIS A 1 83 ? -12.725 -10.824 -8.938 1.00 97.50 83 HIS A C 1
ATOM 638 O O . HIS A 1 83 ? -13.267 -10.993 -7.850 1.00 97.50 83 HIS A O 1
ATOM 644 N N . TYR A 1 84 ? -11.914 -9.788 -9.163 1.00 96.06 84 TYR A N 1
ATOM 645 C CA . TYR A 1 84 ? -11.583 -8.801 -8.137 1.00 96.06 84 TYR A CA 1
ATOM 646 C C . TYR A 1 84 ? -12.689 -7.767 -7.928 1.00 96.06 84 TYR A C 1
ATOM 648 O O . TYR A 1 84 ? -12.844 -7.272 -6.814 1.00 96.06 84 TYR A O 1
ATOM 656 N N . LEU A 1 85 ? -13.472 -7.454 -8.967 1.00 96.38 85 LEU A N 1
ATOM 657 C CA . LEU A 1 85 ? -14.646 -6.588 -8.840 1.00 96.38 85 LEU A CA 1
ATOM 658 C C . LEU A 1 85 ? -15.724 -7.232 -7.968 1.00 96.38 85 LEU A C 1
ATOM 660 O O . LEU A 1 85 ? -16.305 -6.537 -7.138 1.00 96.38 85 LEU A O 1
ATOM 664 N N . ASP A 1 86 ? -15.932 -8.545 -8.087 1.00 97.12 86 ASP A N 1
ATOM 665 C CA . ASP A 1 86 ? -16.859 -9.277 -7.222 1.00 97.12 86 ASP A CA 1
ATOM 666 C C . ASP A 1 86 ? -16.412 -9.220 -5.755 1.00 97.12 86 ASP A C 1
ATOM 668 O O . ASP A 1 86 ? -17.216 -8.960 -4.861 1.00 97.12 86 ASP A O 1
ATOM 672 N N . ILE A 1 87 ? -15.115 -9.402 -5.483 1.00 96.25 87 ILE A N 1
ATOM 673 C CA . ILE A 1 87 ? -14.566 -9.252 -4.125 1.00 96.25 87 ILE A CA 1
ATOM 674 C C . ILE A 1 87 ? -14.780 -7.823 -3.625 1.00 96.25 87 ILE A C 1
ATOM 676 O O . ILE A 1 87 ? -15.290 -7.631 -2.523 1.00 96.25 87 ILE A O 1
ATOM 680 N N . ALA A 1 88 ? -14.421 -6.829 -4.440 1.00 94.69 88 ALA A N 1
ATOM 681 C CA . ALA A 1 88 ? -14.543 -5.421 -4.094 1.00 94.69 88 ALA A CA 1
ATOM 682 C C . ALA A 1 88 ? -15.998 -5.047 -3.770 1.00 94.69 88 ALA A C 1
ATOM 684 O O . ALA A 1 88 ? -16.246 -4.400 -2.760 1.00 94.69 88 ALA A O 1
ATOM 685 N N . ALA A 1 89 ? -16.969 -5.515 -4.557 1.00 94.19 89 ALA A N 1
ATOM 686 C CA . ALA A 1 89 ? -18.389 -5.275 -4.313 1.00 94.19 89 ALA A CA 1
ATOM 687 C C . ALA A 1 89 ? -18.884 -5.856 -2.975 1.00 94.19 89 ALA A C 1
ATOM 689 O O . ALA A 1 89 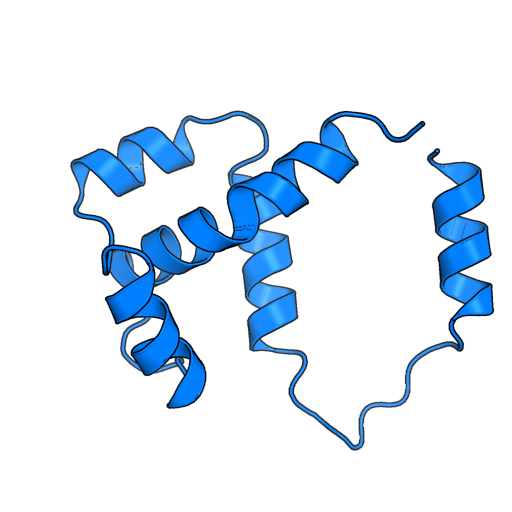? -19.782 -5.285 -2.363 1.00 94.19 89 ALA A O 1
ATOM 690 N N . ASN A 1 90 ? -18.286 -6.954 -2.502 1.00 93.38 90 ASN A N 1
ATOM 691 C CA . ASN A 1 90 ? -18.671 -7.624 -1.255 1.00 93.38 90 ASN A CA 1
ATOM 692 C C . ASN A 1 90 ? -18.036 -7.021 0.010 1.00 93.38 90 ASN A C 1
ATOM 694 O O . ASN A 1 90 ? -18.415 -7.398 1.118 1.00 93.38 90 ASN A O 1
ATOM 698 N N . ILE A 1 91 ? -17.067 -6.114 -0.139 1.00 90.62 91 ILE A N 1
ATOM 699 C CA . ILE A 1 91 ? -16.379 -5.438 0.978 1.00 90.62 91 ILE A CA 1
ATOM 700 C C . ILE A 1 91 ? -16.565 -3.909 0.954 1.00 90.62 91 ILE A C 1
ATOM 702 O O . ILE A 1 91 ? -15.945 -3.203 1.755 1.00 90.62 91 ILE A O 1
ATOM 706 N N . ALA A 1 92 ? -17.349 -3.410 -0.009 1.00 73.88 92 ALA A N 1
ATOM 707 C CA . ALA A 1 92 ? -17.600 -1.993 -0.270 1.00 73.88 92 ALA A CA 1
ATOM 708 C C . ALA A 1 92 ? -18.693 -1.377 0.603 1.00 73.88 92 ALA A C 1
ATOM 710 O O . ALA A 1 92 ? -19.534 -2.103 1.170 1.00 73.88 92 ALA A O 1
#

pLDDT: mean 87.34, std 12.54, range [50.88, 98.06]